Protein AF-A0A8I0Q2V8-F1 (afdb_monomer_lite)

Secondary structure (DSSP, 8-state):
--TT--EEEEEESS----S---TT-S-SSPPB--HHHHHHT--SEEEEETTTEEEEEE-GGGGGGGGG---B--TT--HHHHHHHHHHTT----BT-EEE----

Organism: Morganella morganii (NCBI:txid582)

Radius of gyration: 14.17 Å; chains: 1; bounding box: 42×30×36 Å

Foldseek 3Di:
DDQPDKDKDKAACFWDQDPDDDDPDPDNTGFHWAPQLVCQLPFQKWAAAPPRTIMTMHGPVSVVRPVSGDTDPDNPRDSVNSVVSCVVVVHDRDHPDMDGDDDD

pLDDT: mean 87.95, std 12.25, range [54.31, 97.69]

Structure (mmCIF, N/CA/C/O backbone):
data_AF-A0A8I0Q2V8-F1
#
_entry.id   AF-A0A8I0Q2V8-F1
#
loop_
_atom_site.group_PDB
_atom_site.id
_atom_site.type_symbol
_atom_site.label_atom_id
_atom_site.label_alt_id
_atom_site.label_comp_id
_atom_site.label_asym_id
_atom_site.label_entity_id
_atom_site.label_seq_id
_atom_site.pdbx_PDB_ins_code
_atom_site.Cartn_x
_atom_site.Cartn_y
_atom_site.Cartn_z
_atom_site.occupancy
_atom_site.B_iso_or_equiv
_atom_site.auth_seq_id
_atom_site.auth_comp_id
_atom_site.auth_asym_id
_atom_site.auth_atom_id
_atom_site.pdbx_PDB_model_num
ATOM 1 N N . MET A 1 1 ? -9.647 -11.792 19.386 1.00 63.53 1 MET A N 1
ATOM 2 C CA . MET A 1 1 ? -8.713 -10.690 19.059 1.00 63.53 1 MET A CA 1
ATOM 3 C C . MET A 1 1 ? -9.115 -9.463 19.862 1.00 63.53 1 MET A C 1
ATOM 5 O O . MET A 1 1 ? -10.310 -9.240 20.002 1.00 63.53 1 MET A O 1
ATOM 9 N N . ASN A 1 2 ? -8.157 -8.732 20.437 1.00 79.56 2 ASN A N 1
ATOM 10 C CA . ASN A 1 2 ? -8.417 -7.509 21.209 1.00 79.56 2 ASN A CA 1
ATOM 11 C C . ASN A 1 2 ? -8.923 -6.395 20.271 1.00 79.56 2 ASN A C 1
ATOM 13 O O . ASN A 1 2 ? -8.316 -6.175 19.227 1.00 79.56 2 ASN A O 1
ATOM 17 N N . ASP A 1 3 ? -9.992 -5.686 20.637 1.00 79.25 3 ASP A N 1
ATOM 18 C CA . ASP A 1 3 ? -10.596 -4.619 19.815 1.00 79.25 3 ASP A CA 1
ATOM 19 C C . ASP A 1 3 ? -9.660 -3.408 19.615 1.00 79.25 3 ASP A C 1
ATOM 21 O O . ASP A 1 3 ? -9.757 -2.660 18.637 1.00 79.25 3 ASP A O 1
ATOM 25 N N . ASN A 1 4 ? -8.678 -3.252 20.504 1.00 84.56 4 ASN A N 1
ATOM 26 C CA . ASN A 1 4 ? -7.639 -2.230 20.410 1.00 84.56 4 ASN A CA 1
ATOM 27 C C . ASN A 1 4 ? -6.395 -2.694 19.640 1.00 84.56 4 ASN A C 1
ATOM 29 O O . ASN A 1 4 ? -5.470 -1.903 19.460 1.00 84.56 4 ASN A O 1
ATOM 33 N N . ALA A 1 5 ? -6.354 -3.945 19.167 1.00 88.69 5 ALA A N 1
ATOM 34 C CA . ALA A 1 5 ? -5.264 -4.403 18.315 1.00 88.69 5 ALA A CA 1
ATOM 35 C C . ALA A 1 5 ? -5.253 -3.608 17.003 1.00 88.69 5 ALA A C 1
ATOM 37 O O . ALA A 1 5 ? -6.305 -3.268 16.449 1.00 88.69 5 ALA A O 1
ATOM 38 N N . ARG A 1 6 ? -4.052 -3.292 16.524 1.00 92.62 6 ARG A N 1
ATOM 39 C CA . ARG A 1 6 ? -3.827 -2.603 15.256 1.00 92.62 6 ARG A CA 1
ATOM 40 C C . ARG A 1 6 ? -2.827 -3.392 14.440 1.00 92.62 6 ARG A C 1
ATOM 42 O O . ARG A 1 6 ? -1.843 -3.886 14.986 1.00 92.62 6 ARG A O 1
ATOM 49 N N . PHE A 1 7 ? -3.097 -3.494 13.149 1.00 94.00 7 PHE A N 1
ATOM 50 C CA . PHE A 1 7 ? -2.183 -4.090 12.190 1.00 94.00 7 PHE A CA 1
ATOM 51 C C . PHE A 1 7 ? -1.598 -2.988 11.316 1.00 94.00 7 PHE A C 1
ATOM 53 O O . PHE A 1 7 ? -2.323 -2.097 10.881 1.00 94.00 7 PHE A O 1
ATOM 60 N N . PHE A 1 8 ? -0.286 -3.018 11.111 1.00 95.62 8 PHE A N 1
ATOM 61 C CA . PHE A 1 8 ? 0.424 -2.028 10.315 1.00 95.62 8 PHE A CA 1
ATOM 62 C C . PHE A 1 8 ? 1.065 -2.708 9.110 1.00 95.62 8 PHE A C 1
ATOM 64 O O . PHE A 1 8 ? 1.828 -3.657 9.282 1.00 95.62 8 PHE A O 1
ATOM 71 N N . ILE A 1 9 ? 0.782 -2.195 7.912 1.00 94.25 9 ILE A N 1
ATOM 72 C CA . ILE A 1 9 ? 1.458 -2.600 6.676 1.00 94.25 9 ILE A CA 1
ATOM 73 C C . ILE A 1 9 ? 2.236 -1.405 6.141 1.00 94.25 9 ILE A C 1
ATOM 75 O O . ILE A 1 9 ? 1.665 -0.339 5.925 1.00 94.25 9 ILE A O 1
ATOM 79 N N . SER A 1 10 ? 3.524 -1.611 5.880 1.00 92.06 10 SER A N 1
ATOM 80 C CA . SER A 1 10 ? 4.357 -0.701 5.098 1.00 92.06 10 SER A CA 1
ATOM 81 C C . SER A 1 10 ? 4.740 -1.402 3.807 1.00 92.06 10 SER A C 1
ATOM 83 O O . SER A 1 10 ? 5.423 -2.422 3.849 1.00 92.06 10 SER A O 1
ATOM 85 N N . THR A 1 11 ? 4.308 -0.873 2.668 1.00 91.50 11 THR A N 1
ATOM 86 C CA . THR A 1 11 ? 4.542 -1.517 1.373 1.00 91.50 11 THR A CA 1
ATOM 87 C C . THR A 1 11 ? 4.742 -0.489 0.260 1.00 91.50 11 THR A C 1
ATOM 89 O O . THR A 1 11 ? 4.136 0.591 0.295 1.00 91.50 11 THR A O 1
ATOM 92 N N . PRO A 1 12 ? 5.595 -0.776 -0.734 1.00 92.19 12 PRO A N 1
ATOM 93 C CA . PRO A 1 12 ? 5.607 -0.011 -1.966 1.00 92.19 12 PRO A CA 1
ATOM 94 C C . PRO A 1 12 ? 4.273 -0.124 -2.711 1.00 92.19 12 PRO A C 1
ATOM 96 O O . PRO A 1 12 ? 3.741 -1.214 -2.918 1.00 92.19 12 PRO A O 1
ATOM 99 N N . LEU A 1 13 ? 3.753 1.012 -3.179 1.00 94.19 13 LEU A N 1
ATOM 100 C CA . LEU A 1 13 ? 2.495 1.058 -3.935 1.00 94.19 13 LEU A CA 1
ATOM 101 C C . LEU A 1 13 ? 2.677 0.830 -5.447 1.00 94.19 13 LEU A C 1
ATOM 103 O O . LEU A 1 13 ? 1.847 1.223 -6.268 1.00 94.19 13 LEU A O 1
ATOM 107 N N . TRP A 1 14 ? 3.816 0.245 -5.796 1.00 92.50 14 TRP A N 1
ATOM 108 C CA . TRP A 1 14 ? 4.315 -0.080 -7.125 1.00 92.50 14 TRP A CA 1
ATOM 109 C C . TRP A 1 14 ? 5.439 -1.106 -6.973 1.00 92.50 14 TRP A C 1
ATOM 111 O O . TRP A 1 14 ? 5.887 -1.372 -5.858 1.00 92.50 14 TRP A O 1
ATOM 121 N N . PHE A 1 15 ? 5.892 -1.707 -8.065 1.00 89.19 15 PHE A N 1
ATOM 122 C CA . PHE A 1 15 ? 6.942 -2.716 -8.013 1.00 89.19 15 PHE A CA 1
ATOM 123 C C . PHE A 1 15 ? 8.317 -2.064 -7.807 1.00 89.19 15 PHE A C 1
ATOM 125 O O . PHE A 1 15 ? 8.989 -1.683 -8.765 1.00 89.19 15 PHE A O 1
ATOM 132 N N . TYR A 1 16 ? 8.708 -1.882 -6.544 1.00 82.38 16 TYR A N 1
ATOM 133 C CA . TYR A 1 16 ? 9.931 -1.168 -6.176 1.00 82.38 16 TYR A CA 1
ATOM 134 C C . TYR A 1 16 ? 11.172 -2.018 -6.496 1.00 82.38 16 TYR A C 1
ATOM 136 O O . TYR A 1 16 ? 11.343 -3.084 -5.895 1.00 82.38 16 TYR A O 1
ATOM 144 N N . PRO A 1 17 ? 12.055 -1.573 -7.408 1.00 73.69 17 PRO A N 1
ATOM 145 C CA . PRO A 1 17 ? 13.253 -2.308 -7.761 1.00 73.69 17 PRO A CA 1
ATOM 146 C C . PRO A 1 17 ? 14.205 -2.326 -6.568 1.00 73.69 17 PRO A C 1
ATOM 148 O O . PRO A 1 17 ? 14.448 -1.306 -5.921 1.00 73.69 17 PRO A O 1
ATOM 151 N N . GLN A 1 18 ? 14.752 -3.499 -6.276 1.00 68.12 18 GLN A N 1
ATOM 152 C CA . GLN A 1 18 ? 15.859 -3.639 -5.345 1.00 68.12 18 GLN A CA 1
ATOM 153 C C . GLN A 1 18 ? 17.113 -3.964 -6.147 1.00 68.12 18 GLN A C 1
ATOM 155 O O . GLN A 1 18 ? 17.234 -5.047 -6.711 1.00 68.12 18 GLN A O 1
ATOM 160 N N . ASP A 1 19 ? 18.051 -3.020 -6.190 1.00 63.09 19 ASP A N 1
ATOM 161 C CA . ASP A 1 19 ? 19.361 -3.233 -6.819 1.00 63.09 19 ASP A CA 1
ATOM 162 C C . ASP A 1 19 ? 20.271 -4.137 -5.962 1.00 63.09 19 ASP A C 1
ATOM 164 O O . ASP A 1 19 ? 21.292 -4.638 -6.434 1.00 63.09 19 ASP A O 1
ATOM 168 N N . THR A 1 20 ? 19.888 -4.372 -4.702 1.00 57.09 20 THR A N 1
ATOM 169 C CA . THR A 1 20 ? 20.635 -5.172 -3.730 1.00 57.09 20 THR A CA 1
ATOM 170 C C . THR A 1 20 ? 19.800 -6.377 -3.311 1.00 57.09 20 THR A C 1
ATOM 172 O O . THR A 1 20 ? 18.864 -6.238 -2.530 1.00 57.09 20 THR A O 1
ATOM 175 N N . ILE A 1 21 ? 20.158 -7.563 -3.802 1.00 58.47 21 ILE A N 1
ATOM 176 C CA . ILE A 1 21 ? 19.635 -8.835 -3.289 1.00 58.47 21 ILE A CA 1
ATOM 177 C C . ILE A 1 21 ? 20.410 -9.142 -2.005 1.00 58.47 21 ILE A C 1
ATOM 179 O O . ILE A 1 21 ? 21.632 -9.304 -2.064 1.00 58.47 21 ILE A O 1
ATOM 183 N N . GLN A 1 22 ? 19.742 -9.197 -0.850 1.00 59.16 22 GLN A N 1
ATOM 184 C CA . GLN A 1 22 ? 20.395 -9.696 0.360 1.00 59.16 22 GLN A CA 1
ATOM 185 C C . GLN A 1 22 ? 20.551 -11.215 0.260 1.00 59.16 22 GLN A C 1
ATOM 187 O O . GLN A 1 22 ? 19.681 -11.921 -0.252 1.00 59.16 22 GLN A O 1
ATOM 192 N N . GLU A 1 23 ? 21.686 -11.737 0.720 1.00 54.31 23 GLU A N 1
ATOM 193 C CA . GLU A 1 23 ? 21.935 -13.176 0.715 1.00 54.31 23 GLU A CA 1
ATOM 194 C C . GLU A 1 23 ? 20.919 -13.873 1.636 1.00 54.31 23 GLU A C 1
ATOM 196 O O . GLU A 1 23 ? 20.929 -13.674 2.849 1.00 54.31 23 GLU A O 1
ATOM 201 N N . GLY A 1 24 ? 20.009 -14.658 1.048 1.00 59.34 24 GLY A N 1
ATOM 202 C CA . GLY A 1 24 ? 18.907 -15.316 1.759 1.00 59.34 24 GLY A CA 1
ATOM 203 C C . GLY A 1 24 ? 17.519 -14.716 1.512 1.00 59.34 24 GLY A C 1
ATOM 204 O O . GLY A 1 24 ? 16.540 -15.318 1.953 1.00 59.34 24 GLY A O 1
ATOM 205 N N . ASP A 1 25 ? 17.403 -13.601 0.778 1.00 60.91 25 ASP A N 1
ATOM 206 C CA . ASP A 1 25 ? 16.095 -13.113 0.329 1.00 60.91 25 ASP A CA 1
ATOM 207 C C . ASP A 1 25 ? 15.476 -14.100 -0.667 1.00 60.91 25 ASP A C 1
ATOM 209 O O . ASP A 1 25 ? 16.046 -14.432 -1.710 1.00 60.91 25 ASP A O 1
ATOM 213 N N . LEU A 1 26 ? 14.282 -14.587 -0.325 1.00 54.72 26 LEU A N 1
ATOM 214 C CA . LEU A 1 26 ? 13.519 -15.533 -1.143 1.00 54.72 26 LEU A CA 1
ATOM 215 C C . LEU A 1 26 ? 12.885 -14.863 -2.372 1.00 54.72 26 LEU A C 1
ATOM 217 O O . LEU A 1 26 ? 12.533 -15.549 -3.332 1.00 54.72 26 LEU A O 1
ATOM 221 N N . GLU A 1 27 ? 12.762 -13.535 -2.370 1.00 56.38 27 GLU A N 1
ATOM 222 C CA . GLU A 1 27 ? 12.107 -12.770 -3.426 1.00 56.38 27 GLU A CA 1
ATOM 223 C C . GLU A 1 27 ? 13.080 -11.768 -4.053 1.00 56.38 27 GLU A C 1
ATOM 225 O O . GLU A 1 27 ? 13.679 -10.939 -3.380 1.00 56.38 27 GLU A O 1
ATOM 230 N N . LYS A 1 28 ? 13.226 -11.826 -5.383 1.00 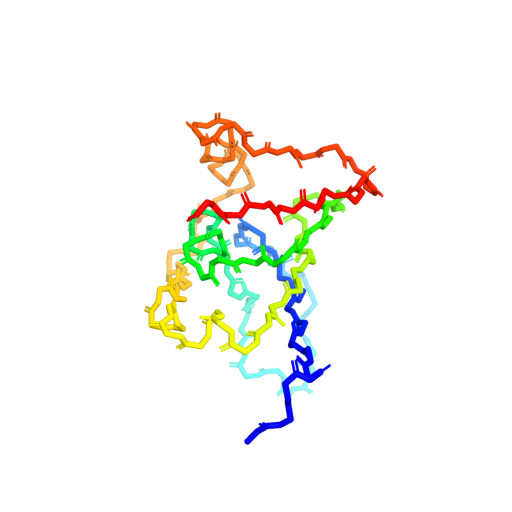56.34 28 LYS A N 1
ATOM 231 C CA . LYS A 1 28 ? 14.089 -10.910 -6.154 1.00 56.34 28 LYS A CA 1
ATOM 232 C C . LYS A 1 28 ? 13.587 -9.459 -6.172 1.00 56.34 28 LYS A C 1
ATOM 234 O O . LYS A 1 28 ? 14.278 -8.593 -6.694 1.00 56.34 28 LYS A O 1
ATOM 239 N N . HIS A 1 29 ? 12.369 -9.213 -5.697 1.00 61.56 29 HIS A N 1
ATOM 240 C CA . HIS A 1 29 ? 11.694 -7.929 -5.801 1.00 61.56 29 HIS A CA 1
ATOM 241 C C . HIS A 1 29 ? 10.670 -7.791 -4.673 1.00 61.56 29 HIS A C 1
ATOM 243 O O . HIS A 1 29 ? 9.991 -8.766 -4.356 1.00 61.56 29 HIS A O 1
ATOM 249 N N . LEU A 1 30 ? 10.501 -6.585 -4.124 1.00 66.75 30 LEU A N 1
ATOM 250 C CA . LEU A 1 30 ? 9.369 -6.312 -3.240 1.00 66.75 30 LEU A CA 1
ATOM 251 C C . LEU A 1 30 ? 8.069 -6.386 -4.045 1.00 66.75 30 LEU A C 1
ATOM 253 O O . LEU A 1 30 ? 7.964 -5.801 -5.125 1.00 66.75 30 LEU A O 1
ATOM 257 N N . ILE A 1 31 ? 7.067 -7.071 -3.495 1.00 76.50 31 ILE A N 1
ATOM 258 C CA . ILE A 1 31 ? 5.717 -7.074 -4.057 1.00 76.50 31 ILE A CA 1
ATOM 259 C C . ILE A 1 31 ? 5.199 -5.633 -4.181 1.00 76.50 31 ILE A C 1
ATOM 261 O O . ILE A 1 31 ? 5.242 -4.852 -3.230 1.00 76.50 31 ILE A O 1
ATOM 265 N N . GLY A 1 32 ? 4.716 -5.271 -5.369 1.00 85.75 32 GLY A N 1
ATOM 266 C CA . GLY A 1 32 ? 4.025 -4.004 -5.582 1.00 85.75 32 GLY A CA 1
ATOM 267 C C . GLY A 1 32 ? 2.546 -4.171 -5.271 1.00 85.75 32 GLY A C 1
ATOM 268 O O . GLY A 1 32 ? 1.872 -4.965 -5.929 1.00 85.75 32 GLY A O 1
ATOM 269 N N . VAL A 1 33 ? 2.024 -3.430 -4.294 1.00 93.94 33 VAL A N 1
ATOM 270 C CA . VAL A 1 33 ? 0.603 -3.507 -3.925 1.00 93.94 33 VAL A CA 1
ATOM 271 C C . VAL A 1 33 ? -0.109 -2.228 -4.358 1.00 93.94 33 VAL A C 1
ATOM 273 O O . VAL A 1 33 ? 0.169 -1.168 -3.806 1.00 93.94 33 VAL A O 1
ATOM 276 N N . PRO A 1 34 ? -1.038 -2.268 -5.328 1.00 95.31 34 PRO A N 1
ATOM 277 C CA . PRO A 1 34 ? -1.763 -1.080 -5.745 1.00 95.31 34 PRO A CA 1
ATOM 278 C C . PRO A 1 34 ? -2.479 -0.433 -4.567 1.00 95.31 34 PRO A C 1
ATOM 280 O O . PRO A 1 34 ? -3.094 -1.105 -3.738 1.00 95.31 34 PRO A O 1
ATOM 283 N N . VAL A 1 35 ? -2.477 0.894 -4.544 1.00 96.25 35 VAL A N 1
ATOM 284 C CA . VAL A 1 35 ? -3.181 1.657 -3.510 1.00 96.25 35 VAL A CA 1
ATOM 285 C C . VAL A 1 35 ? -4.670 1.312 -3.420 1.00 96.25 35 VAL A C 1
ATOM 287 O O . VAL A 1 35 ? -5.229 1.312 -2.329 1.00 96.25 35 VAL A O 1
ATOM 290 N N . SER A 1 36 ? -5.303 0.944 -4.535 1.00 96.62 36 SER A N 1
ATOM 291 C CA . SER A 1 36 ? -6.688 0.471 -4.548 1.00 96.62 36 SER A CA 1
ATOM 292 C C . SER A 1 36 ? -6.891 -0.769 -3.675 1.00 96.62 36 SER A C 1
ATOM 294 O O . SER A 1 36 ? -7.876 -0.828 -2.951 1.00 96.62 36 SER A O 1
ATOM 296 N N . SER A 1 37 ? -5.949 -1.717 -3.679 1.00 96.75 37 SER A N 1
ATOM 297 C CA . SER A 1 37 ? -5.999 -2.899 -2.812 1.00 96.75 37 SER A CA 1
ATOM 298 C C . SER A 1 37 ? -5.801 -2.525 -1.340 1.00 96.75 37 SER A C 1
ATOM 300 O O . SER A 1 37 ? -6.570 -2.954 -0.483 1.00 96.75 37 SER A O 1
ATOM 302 N N . MET A 1 38 ? -4.833 -1.652 -1.046 1.00 97.06 38 MET A N 1
ATOM 303 C CA . MET A 1 38 ? -4.576 -1.202 0.328 1.00 97.06 38 MET A CA 1
ATOM 304 C C . MET A 1 38 ? -5.760 -0.450 0.940 1.00 97.06 38 MET A C 1
ATOM 306 O O . MET A 1 38 ? -6.023 -0.596 2.135 1.00 97.06 38 MET A O 1
ATOM 310 N N . MET A 1 39 ? -6.468 0.336 0.126 1.00 97.06 39 MET A N 1
ATOM 311 C CA . MET A 1 39 ? -7.664 1.079 0.522 1.00 97.06 39 MET A CA 1
ATOM 312 C C . MET A 1 39 ? -8.915 0.198 0.595 1.00 97.06 39 MET A C 1
ATOM 314 O O . MET A 1 39 ? -9.775 0.463 1.428 1.00 97.06 39 MET A O 1
ATOM 318 N N . ALA A 1 40 ? -9.009 -0.854 -0.225 1.00 96.88 40 ALA A N 1
ATOM 319 C CA . ALA A 1 40 ? -10.120 -1.804 -0.188 1.00 96.88 40 ALA A CA 1
ATOM 320 C C . ALA A 1 40 ? -10.175 -2.607 1.124 1.00 96.88 40 ALA A C 1
ATOM 322 O O . ALA A 1 40 ? -11.256 -2.981 1.546 1.00 96.88 40 ALA A O 1
ATOM 323 N N . MET A 1 41 ? -9.042 -2.780 1.815 1.00 96.50 41 MET A N 1
ATOM 324 C CA . MET A 1 41 ? -8.989 -3.349 3.173 1.00 96.50 41 MET A CA 1
ATOM 325 C C . MET A 1 41 ? -9.454 -2.379 4.285 1.00 96.50 41 MET A C 1
ATOM 327 O O . MET A 1 41 ? -9.241 -2.638 5.467 1.00 96.50 41 MET A O 1
ATOM 331 N N . LEU A 1 42 ? -10.006 -1.212 3.937 1.00 96.19 42 LEU A N 1
ATOM 332 C CA . LEU A 1 42 ? -10.527 -0.202 4.870 1.00 96.19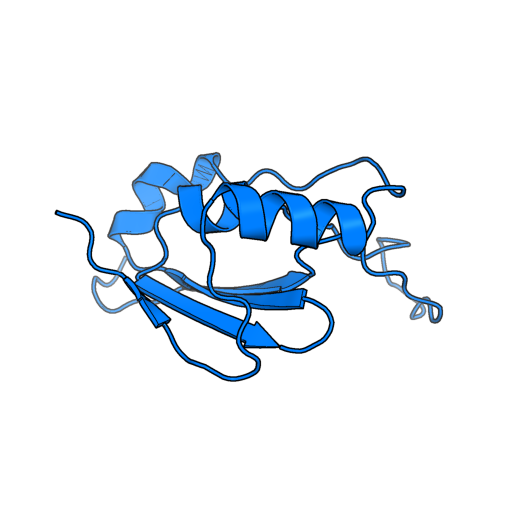 42 LEU A CA 1
ATOM 333 C C . LEU A 1 42 ? -9.547 0.192 6.005 1.00 96.19 42 LEU A C 1
ATOM 335 O O . LEU A 1 42 ? -9.830 -0.016 7.193 1.00 96.19 42 LEU A O 1
ATOM 339 N N . PRO A 1 43 ? -8.375 0.782 5.691 1.00 97.06 43 PRO A N 1
ATOM 340 C CA . PRO A 1 43 ? -7.435 1.264 6.705 1.00 97.06 43 PRO A CA 1
ATOM 341 C C . PRO A 1 43 ? -8.036 2.410 7.531 1.00 97.06 43 PRO A C 1
ATOM 343 O O . PRO A 1 43 ? -8.706 3.286 7.005 1.00 97.06 43 PRO A O 1
ATOM 346 N N . GLN A 1 44 ? -7.747 2.488 8.825 1.00 96.31 44 GLN A N 1
ATOM 347 C CA . GLN A 1 44 ? -8.176 3.603 9.684 1.00 96.31 44 GLN A CA 1
ATOM 348 C C . GLN A 1 44 ? -7.391 4.890 9.409 1.00 96.31 44 GLN A C 1
ATOM 350 O O . GLN A 1 44 ? -7.882 6.002 9.608 1.00 96.31 44 GLN A O 1
ATOM 355 N N . MET A 1 45 ? -6.133 4.746 9.004 1.00 96.75 45 MET A N 1
ATOM 356 C CA . MET A 1 45 ? -5.279 5.856 8.606 1.00 96.75 45 MET A CA 1
ATOM 357 C C . MET A 1 45 ? -4.135 5.367 7.734 1.00 96.75 45 MET A C 1
ATOM 359 O O . MET A 1 45 ? -3.758 4.194 7.789 1.00 96.75 45 MET A O 1
ATOM 363 N N . TYR A 1 46 ? -3.563 6.290 6.975 1.00 97.69 46 TYR A N 1
ATOM 364 C CA . TYR A 1 46 ? -2.370 6.035 6.190 1.00 97.69 46 TYR A CA 1
ATOM 365 C C . TYR A 1 46 ? -1.452 7.255 6.130 1.00 97.69 46 TYR A C 1
ATOM 367 O O . TYR A 1 46 ? -1.858 8.385 6.413 1.00 97.69 46 TYR A O 1
ATOM 375 N N . SER A 1 47 ? -0.209 7.016 5.738 1.00 97.38 47 SER A N 1
ATOM 376 C CA . SER A 1 47 ? 0.715 8.036 5.255 1.00 97.38 47 SER A CA 1
ATOM 377 C C . SER A 1 47 ? 1.505 7.491 4.074 1.00 97.38 47 SER A C 1
ATOM 379 O O . SER A 1 47 ? 1.679 6.281 3.925 1.00 97.38 47 SER A O 1
ATOM 381 N N . VAL A 1 48 ? 1.969 8.386 3.211 1.00 95.25 48 VAL A N 1
ATOM 382 C CA . VAL A 1 48 ? 2.762 8.030 2.032 1.00 95.25 48 VAL A CA 1
ATOM 383 C C . VAL A 1 48 ? 4.077 8.779 2.103 1.00 95.25 48 VAL A C 1
ATOM 385 O O . VAL A 1 48 ? 4.104 9.958 2.445 1.00 95.25 48 VAL A O 1
ATOM 388 N N . ASN A 1 49 ? 5.170 8.106 1.773 1.00 91.44 49 ASN A N 1
ATOM 389 C CA . ASN A 1 49 ? 6.491 8.703 1.627 1.00 91.44 49 ASN A CA 1
ATOM 390 C C . ASN A 1 49 ? 6.961 8.613 0.176 1.00 91.44 49 ASN A C 1
ATOM 392 O O . ASN A 1 49 ? 6.443 7.822 -0.613 1.00 91.44 49 ASN A O 1
ATOM 396 N N . ASN A 1 50 ? 7.972 9.404 -0.178 1.00 84.38 50 ASN A N 1
ATOM 397 C CA . ASN A 1 50 ? 8.616 9.291 -1.482 1.00 84.38 50 ASN A CA 1
ATOM 398 C C . ASN A 1 50 ? 9.503 8.032 -1.545 1.00 84.38 50 ASN A C 1
ATOM 400 O O . ASN A 1 50 ? 10.218 7.774 -0.577 1.00 84.38 50 ASN A O 1
ATOM 404 N N . PRO A 1 51 ? 9.519 7.288 -2.667 1.00 81.56 51 PRO A N 1
ATOM 405 C CA . PRO A 1 51 ? 8.723 7.469 -3.882 1.00 81.56 51 PRO A CA 1
ATOM 406 C C . PRO A 1 51 ? 7.494 6.532 -3.911 1.00 81.56 51 PRO A C 1
ATOM 408 O O . PRO A 1 51 ? 7.504 5.535 -4.614 1.00 81.56 51 PRO A O 1
ATOM 411 N N . LEU A 1 52 ? 6.407 6.852 -3.200 1.00 87.31 52 LEU A N 1
ATOM 412 C CA . LEU A 1 52 ? 5.160 6.063 -3.137 1.00 87.31 52 LEU A CA 1
ATOM 413 C C . LEU A 1 52 ? 5.244 4.779 -2.277 1.00 87.31 52 LEU A C 1
ATOM 415 O O . LEU A 1 52 ? 4.757 3.715 -2.658 1.00 87.31 52 LEU A O 1
ATOM 419 N N . ILE A 1 53 ? 5.844 4.894 -1.090 1.00 90.94 53 ILE A N 1
ATOM 420 C CA . ILE A 1 53 ? 5.795 3.864 -0.039 1.00 90.94 53 ILE A CA 1
ATOM 421 C C . ILE A 1 53 ? 4.669 4.231 0.926 1.00 90.94 53 ILE A C 1
ATOM 423 O O . ILE A 1 53 ? 4.715 5.302 1.534 1.00 90.94 53 ILE A O 1
ATOM 427 N N . GLY A 1 54 ? 3.658 3.373 1.046 1.00 93.75 54 GLY A N 1
ATOM 428 C CA . GLY A 1 54 ? 2.491 3.609 1.891 1.00 93.75 54 GLY A CA 1
ATOM 429 C C . GLY A 1 54 ? 2.574 2.848 3.211 1.00 93.75 54 GLY A C 1
ATOM 430 O O . GLY A 1 54 ? 2.825 1.644 3.221 1.00 93.75 54 GLY A O 1
ATOM 431 N N . GLY A 1 55 ? 2.344 3.552 4.316 1.00 95.94 55 GLY A N 1
ATOM 432 C CA . GLY A 1 55 ? 2.111 2.978 5.636 1.00 95.94 55 GLY A CA 1
ATOM 433 C C . GLY A 1 55 ? 0.626 3.044 5.976 1.00 95.94 55 GLY A C 1
ATOM 434 O O . GLY A 1 55 ? 0.045 4.124 5.930 1.00 95.94 55 GLY A O 1
ATOM 435 N N . PHE A 1 56 ? 0.021 1.917 6.339 1.00 97.44 56 PHE A N 1
ATOM 436 C CA . PHE A 1 56 ? -1.417 1.784 6.578 1.00 97.44 56 PHE A CA 1
ATOM 437 C C . PHE A 1 56 ? -1.675 1.118 7.921 1.00 97.44 56 PHE A C 1
ATOM 439 O O . PHE A 1 56 ? -1.014 0.138 8.264 1.00 97.44 56 PHE A O 1
ATOM 446 N N . ILE A 1 57 ? -2.642 1.639 8.674 1.00 97.00 57 ILE A N 1
ATOM 447 C CA . ILE A 1 57 ? -3.053 1.075 9.961 1.00 97.00 57 ILE A CA 1
ATOM 448 C C . ILE A 1 57 ? -4.478 0.550 9.848 1.00 97.00 57 ILE A C 1
ATOM 450 O O . ILE A 1 57 ? -5.392 1.299 9.517 1.00 97.00 57 ILE A O 1
ATOM 454 N N . TYR A 1 58 ? -4.659 -0.717 10.195 1.00 96.19 58 TYR A N 1
ATOM 455 C CA . TYR A 1 58 ? -5.916 -1.451 10.139 1.00 96.19 58 TYR A CA 1
ATOM 456 C C . TYR A 1 58 ? -6.429 -1.755 11.544 1.00 96.19 58 TYR A C 1
ATOM 458 O O . TYR A 1 58 ? -5.653 -1.983 12.482 1.00 96.19 58 TYR A O 1
ATOM 466 N N . GLY A 1 59 ? -7.751 -1.737 11.689 1.00 93.94 59 GLY A N 1
ATOM 467 C CA . GLY A 1 59 ? -8.444 -2.121 12.915 1.00 93.94 59 GLY A CA 1
ATOM 468 C C . GLY A 1 59 ? -9.064 -3.509 12.791 1.00 93.94 59 GLY A C 1
ATOM 469 O O . GLY A 1 59 ? -8.968 -4.155 11.756 1.00 93.94 59 GLY A O 1
ATOM 470 N N . LYS A 1 60 ? -9.760 -3.953 13.841 1.00 92.75 60 LYS A N 1
ATOM 471 C CA . LYS A 1 60 ? -10.491 -5.229 13.822 1.00 92.75 60 LYS A CA 1
ATOM 472 C C . LYS A 1 60 ? -11.534 -5.302 12.696 1.00 92.75 60 LYS A C 1
ATOM 474 O O . LYS A 1 60 ? -11.692 -6.363 12.117 1.00 92.75 60 LYS A O 1
ATOM 479 N N . VAL A 1 61 ? -12.202 -4.186 12.391 1.00 89.62 61 VAL A N 1
ATOM 480 C CA . VAL A 1 61 ? -13.215 -4.098 11.319 1.00 89.62 61 VAL A CA 1
ATOM 481 C C . VAL A 1 61 ? -12.637 -4.381 9.932 1.00 89.62 61 VAL A C 1
ATOM 483 O O . VAL A 1 61 ? -13.305 -4.972 9.106 1.00 89.62 61 VAL A O 1
ATOM 486 N N . SER A 1 62 ? -11.365 -4.049 9.710 1.00 93.62 62 SER A N 1
ATOM 487 C CA . SER A 1 62 ? -10.667 -4.288 8.444 1.00 93.62 62 SER A CA 1
ATOM 488 C C . SER A 1 62 ? -10.432 -5.779 8.150 1.00 93.62 62 SER A C 1
ATOM 490 O O . SER A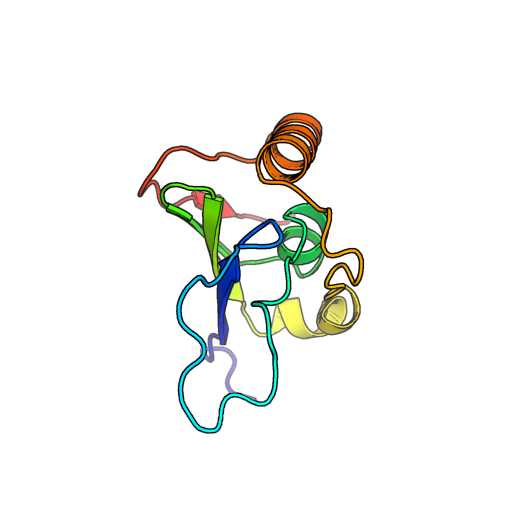 1 62 ? -9.996 -6.119 7.057 1.00 93.62 62 SER A O 1
ATOM 492 N N . LEU A 1 63 ? -10.653 -6.674 9.126 1.00 92.44 63 LEU A N 1
ATOM 493 C CA . LEU A 1 63 ? -10.494 -8.119 8.930 1.00 92.44 63 LEU A CA 1
ATOM 494 C C . LEU A 1 63 ? -11.543 -8.694 7.981 1.00 92.44 63 LEU A C 1
ATOM 496 O O . LEU A 1 63 ? -11.240 -9.662 7.290 1.00 92.44 63 LEU A O 1
ATOM 500 N N . ASP A 1 64 ? -12.734 -8.099 7.943 1.00 94.81 64 ASP A N 1
ATOM 501 C CA . ASP A 1 64 ? -13.815 -8.545 7.062 1.00 94.81 64 ASP A CA 1
ATOM 502 C C . ASP A 1 64 ? -13.454 -8.321 5.579 1.00 94.81 64 ASP A C 1
ATOM 504 O O . ASP A 1 64 ? -13.943 -9.035 4.706 1.00 94.81 64 ASP A O 1
ATOM 508 N N . ASP A 1 65 ? -12.517 -7.404 5.309 1.00 95.88 65 ASP A N 1
ATOM 509 C CA . ASP A 1 65 ? -12.026 -7.048 3.976 1.00 95.88 65 ASP A CA 1
ATOM 510 C C . ASP A 1 65 ? -10.591 -7.536 3.707 1.00 95.88 65 ASP A C 1
ATOM 512 O O . ASP A 1 65 ? -9.962 -7.115 2.734 1.00 95.88 65 ASP A O 1
ATOM 516 N N . ALA A 1 66 ? -10.036 -8.418 4.549 1.00 93.69 66 ALA A N 1
ATOM 517 C CA . ALA A 1 66 ? -8.645 -8.871 4.423 1.00 93.69 66 ALA A CA 1
ATOM 518 C C . ALA A 1 66 ? -8.348 -9.546 3.068 1.00 93.69 66 ALA A C 1
ATOM 520 O O . ALA A 1 66 ? -7.244 -9.414 2.536 1.00 93.69 66 ALA A O 1
ATOM 521 N N . ASP A 1 67 ? -9.349 -10.200 2.473 1.00 96.00 67 ASP A N 1
ATOM 522 C CA . ASP A 1 67 ? -9.252 -1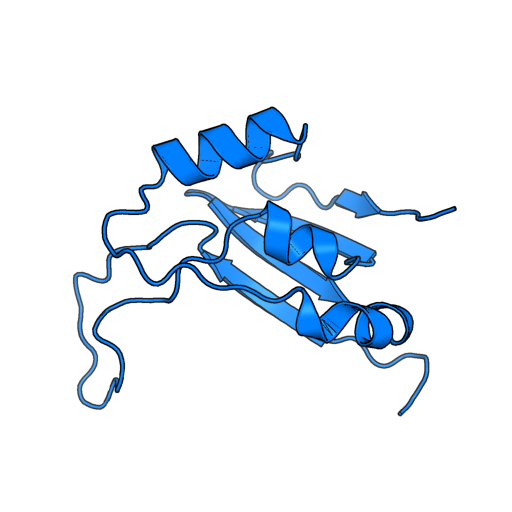0.848 1.159 1.00 96.00 67 ASP A CA 1
ATOM 523 C C . ASP A 1 67 ? -9.104 -9.845 -0.003 1.00 96.00 67 ASP A C 1
ATOM 525 O O . ASP A 1 67 ? -8.780 -10.235 -1.125 1.00 96.00 67 ASP A O 1
ATOM 529 N N . MET A 1 68 ? -9.286 -8.542 0.246 1.00 96.62 68 MET A N 1
ATOM 530 C CA . MET A 1 68 ? -9.038 -7.486 -0.742 1.00 96.62 68 MET A CA 1
ATOM 531 C C . MET A 1 68 ? -7.545 -7.183 -0.934 1.00 96.62 68 MET A C 1
ATOM 533 O O . MET A 1 68 ? -7.172 -6.416 -1.833 1.00 96.62 68 MET A O 1
ATOM 537 N N . PHE A 1 69 ? -6.669 -7.779 -0.117 1.00 95.06 69 PHE A N 1
ATOM 538 C CA . PHE A 1 69 ? -5.228 -7.716 -0.326 1.00 95.06 69 PHE A CA 1
ATOM 539 C C . PHE A 1 69 ? -4.830 -8.458 -1.610 1.00 95.06 69 PHE A C 1
ATOM 541 O O . PHE A 1 69 ? -4.876 -9.681 -1.697 1.00 95.06 69 PHE A O 1
ATOM 548 N N . SER A 1 70 ? -4.395 -7.702 -2.613 1.00 94.00 70 SER A N 1
ATOM 549 C CA . SER A 1 70 ? -4.127 -8.180 -3.964 1.00 94.00 70 SER A CA 1
ATOM 550 C C . SER A 1 70 ? -2.845 -7.531 -4.497 1.00 94.00 70 SER A C 1
ATOM 552 O O . SER A 1 70 ? -2.910 -6.513 -5.198 1.00 94.00 70 SER A O 1
ATOM 554 N N . PRO A 1 71 ? -1.664 -8.095 -4.184 1.00 91.56 71 PRO A N 1
ATOM 555 C CA . PRO A 1 71 ? -0.408 -7.670 -4.791 1.00 91.56 71 PRO A CA 1
ATOM 556 C C . PRO A 1 71 ? -0.419 -7.916 -6.304 1.00 91.56 71 PRO A C 1
ATOM 558 O O . PRO A 1 71 ? -1.063 -8.837 -6.808 1.00 91.56 71 PRO A O 1
ATOM 561 N N . VAL A 1 72 ? 0.325 -7.099 -7.045 1.00 89.81 72 VAL A N 1
ATOM 562 C CA . VAL A 1 72 ? 0.510 -7.272 -8.488 1.00 89.81 72 VAL A CA 1
ATOM 563 C C . VAL A 1 72 ? 1.694 -8.198 -8.742 1.00 89.81 72 VAL A C 1
ATOM 565 O O . VAL A 1 72 ? 2.771 -8.021 -8.182 1.00 89.81 72 VAL A O 1
ATOM 568 N N . THR A 1 73 ? 1.504 -9.168 -9.636 1.00 85.19 73 THR A N 1
ATOM 569 C CA . THR A 1 73 ? 2.544 -10.126 -10.050 1.00 85.19 73 THR A CA 1
ATOM 570 C C . THR A 1 73 ? 3.366 -9.653 -11.250 1.00 85.19 73 THR A C 1
ATOM 572 O O . THR A 1 73 ? 4.376 -10.264 -11.588 1.00 85.19 73 THR A O 1
ATOM 575 N N . ASN A 1 74 ? 2.940 -8.572 -11.911 1.00 87.25 74 ASN A N 1
ATOM 576 C CA . ASN A 1 74 ? 3.644 -7.981 -13.043 1.00 87.25 74 ASN A CA 1
ATOM 577 C C . ASN A 1 74 ? 4.828 -7.113 -12.561 1.00 87.25 74 ASN A C 1
ATOM 579 O O . ASN A 1 74 ? 4.584 -6.032 -12.020 1.00 87.25 74 ASN A O 1
ATOM 583 N N . PRO A 1 75 ? 6.092 -7.503 -12.822 1.00 83.62 75 PRO A N 1
ATOM 584 C CA . PRO A 1 75 ? 7.265 -6.733 -12.404 1.00 83.62 75 PRO A CA 1
ATOM 585 C C . PRO A 1 75 ? 7.421 -5.403 -13.153 1.00 83.62 75 PRO A C 1
ATOM 587 O O . PRO A 1 75 ? 8.182 -4.540 -12.734 1.00 83.62 75 PRO A O 1
ATOM 590 N N . ALA A 1 76 ? 6.695 -5.214 -14.259 1.00 88.75 76 ALA A N 1
ATOM 591 C CA . ALA A 1 76 ? 6.659 -3.948 -14.979 1.00 88.75 76 ALA A CA 1
ATOM 592 C C . ALA A 1 76 ? 5.686 -2.928 -14.358 1.00 88.75 76 ALA A C 1
ATOM 594 O O . ALA A 1 76 ? 5.501 -1.862 -14.942 1.00 88.75 76 ALA A O 1
ATOM 595 N N . PHE A 1 77 ? 5.041 -3.244 -13.223 1.00 91.25 77 PHE A N 1
ATOM 596 C CA . PHE A 1 77 ? 4.140 -2.318 -12.538 1.00 91.25 77 PHE A CA 1
ATOM 597 C C . PHE A 1 77 ? 4.909 -1.118 -11.967 1.00 91.25 77 PHE A C 1
ATOM 599 O O . PHE A 1 77 ? 5.438 -1.162 -10.856 1.00 91.25 77 PHE A O 1
ATOM 606 N N . SER A 1 78 ? 4.992 -0.051 -12.756 1.00 92.69 78 SER A N 1
ATOM 607 C CA . SER A 1 78 ? 5.907 1.060 -12.508 1.00 92.69 78 SER A CA 1
ATOM 608 C C . SER A 1 78 ? 5.369 2.075 -11.499 1.00 92.69 78 SER A C 1
ATOM 610 O O . SER A 1 78 ? 4.172 2.131 -11.195 1.00 92.69 78 SER A O 1
ATOM 612 N N . GLN A 1 79 ? 6.260 2.942 -11.014 1.00 92.56 79 GLN A N 1
ATOM 613 C CA . GLN A 1 79 ? 5.895 4.068 -10.159 1.00 92.56 79 GLN A CA 1
ATOM 614 C C . GLN A 1 79 ? 4.852 4.980 -10.827 1.00 92.56 79 GLN A C 1
ATOM 616 O O . GLN A 1 79 ? 3.911 5.423 -10.166 1.00 92.56 79 GLN A O 1
ATOM 621 N N . GLU A 1 80 ? 4.972 5.249 -12.131 1.00 94.62 80 GLU A N 1
ATOM 622 C CA . GLU A 1 80 ? 4.010 6.067 -12.879 1.00 94.62 80 GLU A CA 1
ATOM 623 C C . GLU A 1 80 ? 2.621 5.429 -12.895 1.00 94.62 80 GLU A C 1
ATOM 625 O O . GLU A 1 80 ? 1.619 6.128 -12.728 1.00 94.62 80 GLU A O 1
ATOM 630 N N . GLN A 1 81 ? 2.548 4.105 -13.054 1.00 95.44 81 GLN A N 1
ATOM 631 C CA . GLN A 1 81 ? 1.284 3.374 -13.006 1.00 95.44 81 GLN A CA 1
ATOM 632 C C . GLN A 1 81 ? 0.676 3.412 -11.599 1.00 95.44 81 GLN A C 1
ATOM 634 O O . GLN A 1 81 ? -0.515 3.694 -11.460 1.00 95.44 81 GLN A O 1
ATOM 639 N N . GLY A 1 82 ? 1.487 3.222 -10.552 1.00 94.81 82 GLY A N 1
ATOM 640 C CA . GLY A 1 82 ? 1.048 3.383 -9.161 1.00 94.81 82 GLY A CA 1
ATOM 641 C C . GLY A 1 82 ? 0.493 4.784 -8.879 1.00 94.81 82 GLY A C 1
ATOM 642 O O . GLY A 1 82 ? -0.587 4.931 -8.304 1.00 94.81 82 GLY A O 1
ATOM 643 N N . GLN A 1 83 ? 1.170 5.830 -9.363 1.00 95.12 83 GLN A N 1
ATOM 644 C CA . GLN A 1 83 ? 0.688 7.211 -9.264 1.00 95.12 83 GLN A CA 1
ATOM 645 C C . GLN A 1 83 ? -0.604 7.447 -10.051 1.00 95.12 83 GLN A C 1
ATOM 647 O O . GLN A 1 83 ? -1.473 8.178 -9.579 1.00 95.12 83 GLN A O 1
ATOM 652 N N . ALA A 1 84 ? -0.741 6.862 -11.243 1.00 96.62 84 ALA A N 1
ATOM 653 C CA . ALA A 1 84 ? -1.955 6.987 -12.043 1.00 96.62 84 ALA A CA 1
ATOM 654 C C . ALA A 1 84 ? -3.169 6.400 -11.306 1.00 96.62 84 ALA A C 1
ATOM 656 O O . ALA A 1 84 ? -4.212 7.049 -11.248 1.00 96.62 84 ALA A O 1
ATOM 657 N N . ILE A 1 85 ? -3.012 5.231 -10.673 1.00 96.56 85 ILE A N 1
ATOM 658 C CA . ILE A 1 85 ? -4.061 4.615 -9.845 1.00 96.56 85 ILE A CA 1
ATOM 659 C C . ILE A 1 85 ?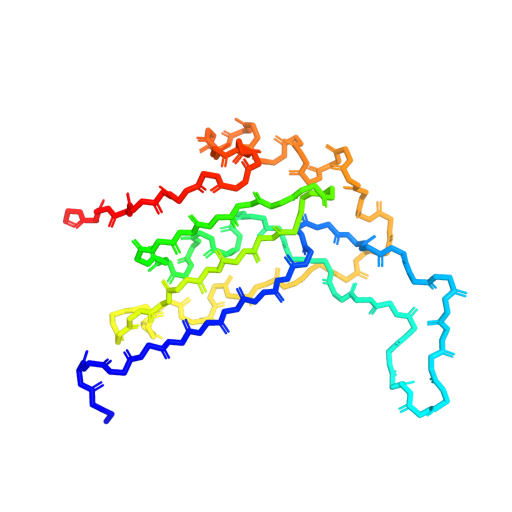 -4.387 5.505 -8.642 1.00 96.56 85 ILE A C 1
ATOM 661 O O . ILE A 1 85 ? -5.558 5.777 -8.394 1.00 96.56 85 ILE A O 1
ATOM 665 N N . ALA A 1 86 ? -3.373 6.013 -7.931 1.00 95.62 86 ALA A N 1
ATOM 666 C CA . ALA A 1 86 ? -3.581 6.914 -6.796 1.00 95.62 86 ALA A CA 1
ATOM 667 C C . ALA A 1 86 ? -4.393 8.159 -7.179 1.00 95.62 86 ALA A C 1
ATOM 669 O O . ALA A 1 86 ? -5.355 8.504 -6.494 1.00 95.62 86 ALA A O 1
ATOM 670 N N . ARG A 1 87 ? -4.071 8.790 -8.314 1.00 95.69 87 ARG A N 1
ATOM 671 C CA . ARG A 1 87 ? -4.840 9.931 -8.834 1.00 95.69 87 ARG A CA 1
ATOM 672 C C . ARG A 1 87 ? -6.271 9.539 -9.194 1.00 95.69 87 ARG A C 1
ATOM 674 O O . ARG A 1 87 ? -7.186 10.290 -8.881 1.00 95.69 87 ARG A O 1
ATOM 681 N N . ALA A 1 88 ? -6.471 8.377 -9.817 1.00 97.56 88 ALA A N 1
ATOM 682 C CA . ALA A 1 88 ? -7.793 7.915 -10.239 1.00 97.56 88 ALA A CA 1
ATOM 683 C C . ALA A 1 88 ? -8.771 7.728 -9.066 1.00 97.56 88 ALA A C 1
ATOM 685 O O . ALA A 1 88 ? -9.970 7.923 -9.243 1.00 97.56 88 ALA A O 1
ATOM 686 N N . ILE A 1 89 ? -8.266 7.396 -7.873 1.00 95.25 89 ILE A N 1
ATOM 687 C CA . ILE A 1 89 ? -9.079 7.235 -6.658 1.00 95.25 89 ILE A CA 1
ATOM 688 C C . ILE A 1 89 ? -9.002 8.439 -5.702 1.00 95.25 89 ILE A C 1
ATOM 690 O O . ILE A 1 89 ? -9.439 8.336 -4.560 1.00 95.25 89 ILE A O 1
ATOM 694 N N . ASN A 1 90 ? -8.439 9.572 -6.142 1.00 94.81 90 ASN A N 1
ATOM 695 C CA . ASN A 1 90 ? -8.203 10.766 -5.316 1.00 94.81 90 ASN A CA 1
ATOM 696 C C . ASN A 1 90 ? -7.418 10.483 -4.018 1.00 94.81 90 ASN A C 1
ATOM 698 O O . ASN A 1 90 ? -7.665 11.096 -2.979 1.00 94.81 90 ASN A O 1
ATOM 702 N N . PHE A 1 91 ? -6.472 9.546 -4.067 1.00 95.31 91 PHE A N 1
ATOM 703 C CA . PHE A 1 91 ? -5.628 9.211 -2.926 1.00 95.31 91 PHE A CA 1
ATOM 704 C C . PHE A 1 91 ? -4.575 10.295 -2.678 1.00 95.31 91 PHE A C 1
ATOM 706 O O . PHE A 1 91 ? -3.912 10.772 -3.604 1.00 95.31 91 PHE A O 1
ATOM 713 N N . ASP A 1 92 ? -4.413 10.682 -1.413 1.00 94.75 92 ASP A N 1
ATOM 714 C CA . ASP A 1 92 ? -3.519 11.765 -1.018 1.00 94.75 92 ASP A CA 1
ATOM 715 C C . ASP A 1 92 ? -2.080 11.263 -0.858 1.00 94.75 92 ASP A C 1
ATOM 717 O O . ASP A 1 92 ? -1.707 10.667 0.150 1.00 94.75 92 ASP A O 1
ATOM 721 N N . CYS A 1 93 ? -1.248 11.540 -1.859 1.00 94.25 93 CYS A N 1
ATOM 722 C CA . CYS A 1 93 ? 0.170 11.181 -1.848 1.00 94.25 93 CYS A CA 1
ATOM 723 C C . CYS A 1 93 ? 1.084 12.249 -1.222 1.00 94.25 93 CYS A C 1
ATOM 725 O O . CYS A 1 93 ? 2.286 12.225 -1.490 1.00 94.25 93 CYS A O 1
ATOM 727 N N . THR A 1 94 ? 0.563 13.207 -0.445 1.00 94.38 94 THR A N 1
ATOM 728 C CA . THR A 1 94 ? 1.395 14.253 0.174 1.00 94.38 94 THR A CA 1
ATOM 729 C C . THR A 1 94 ? 2.417 13.624 1.132 1.00 94.38 94 THR A C 1
ATOM 731 O O . THR A 1 94 ? 2.012 13.036 2.140 1.00 94.38 94 THR A O 1
ATOM 734 N N . PRO A 1 95 ? 3.735 13.755 0.872 1.00 93.06 95 PRO A N 1
ATOM 735 C CA . PRO A 1 95 ? 4.749 13.057 1.652 1.00 93.06 95 PRO A CA 1
ATOM 736 C C . PRO A 1 95 ? 4.683 13.377 3.148 1.00 93.06 95 PRO A C 1
ATOM 738 O O . PRO A 1 95 ? 4.660 14.543 3.540 1.00 93.06 95 PRO A O 1
ATOM 741 N N . GLY A 1 96 ? 4.654 12.341 3.987 1.00 89.38 96 GLY A N 1
ATOM 742 C CA . GLY A 1 96 ? 4.636 12.462 5.448 1.00 89.38 96 GLY A CA 1
ATOM 743 C C . GLY A 1 96 ? 3.311 12.949 6.051 1.00 89.38 96 GLY A C 1
ATOM 744 O O . GLY A 1 96 ? 3.185 12.994 7.276 1.00 89.38 96 GLY A O 1
ATOM 745 N N . LYS A 1 97 ? 2.301 13.281 5.235 1.00 95.94 97 LYS A N 1
ATOM 746 C CA . LYS A 1 97 ? 0.969 13.631 5.734 1.00 95.94 97 LYS A CA 1
ATOM 747 C C . LYS A 1 97 ? 0.271 12.376 6.251 1.00 95.94 97 LYS A C 1
ATOM 749 O O . LYS A 1 97 ? 0.191 11.367 5.557 1.00 95.94 97 LYS A O 1
ATOM 754 N N . VAL A 1 98 ? -0.258 12.456 7.471 1.00 96.94 98 VAL A N 1
ATOM 755 C CA . VAL A 1 98 ? -1.118 11.412 8.036 1.00 96.94 98 VAL A CA 1
ATOM 756 C C . VAL A 1 98 ? -2.565 11.734 7.698 1.00 96.94 98 VAL A C 1
ATOM 758 O O . VAL A 1 98 ? -3.101 12.753 8.141 1.00 96.94 98 VAL A O 1
ATOM 761 N N . THR A 1 99 ? -3.206 10.840 6.958 1.00 96.81 99 THR A N 1
ATOM 762 C CA . THR A 1 99 ? -4.623 10.920 6.614 1.00 96.81 99 THR A CA 1
ATOM 763 C C . THR A 1 99 ? -5.393 9.919 7.459 1.00 96.81 99 THR A C 1
ATOM 765 O O . THR A 1 99 ? -5.126 8.721 7.409 1.00 96.81 99 THR A O 1
ATOM 768 N N . ARG A 1 100 ? -6.351 10.408 8.251 1.00 96.56 100 ARG A N 1
ATOM 769 C CA . ARG A 1 100 ? -7.306 9.568 8.986 1.00 96.56 100 ARG A CA 1
ATOM 770 C C . ARG A 1 100 ? -8.555 9.379 8.142 1.00 96.56 100 ARG A C 1
ATOM 772 O O . ARG A 1 100 ? -9.043 10.346 7.564 1.00 96.56 100 ARG A O 1
ATOM 779 N N . LEU A 1 101 ? -9.050 8.152 8.092 1.00 94.75 101 LEU A N 1
ATOM 780 C CA . LEU A 1 101 ? -10.207 7.763 7.299 1.00 94.75 101 LEU A CA 1
ATOM 781 C C . LEU A 1 101 ? -11.386 7.472 8.223 1.00 94.75 101 LEU A C 1
ATOM 783 O O . LEU A 1 101 ? -11.226 6.897 9.301 1.00 94.75 101 LEU A O 1
ATOM 787 N N . GLN A 1 102 ? -12.561 7.923 7.801 1.00 87.75 102 GLN A N 1
ATOM 788 C CA . GLN A 1 102 ? -13.835 7.632 8.440 1.00 87.75 102 GLN A CA 1
ATOM 789 C C . GLN A 1 102 ? -14.705 6.948 7.395 1.00 87.75 102 GLN A C 1
ATOM 791 O O . GLN A 1 102 ? -14.827 7.445 6.277 1.00 87.75 102 GLN A O 1
ATOM 796 N N . TYR A 1 103 ? -15.250 5.799 7.765 1.00 84.19 103 TYR A N 1
ATOM 797 C CA . TYR A 1 103 ? -16.191 5.035 6.962 1.00 84.19 103 TYR A CA 1
ATOM 798 C C . TYR A 1 103 ? -17.553 5.189 7.644 1.00 84.19 103 TYR A C 1
ATOM 800 O O . TYR A 1 103 ? -17.616 5.057 8.870 1.00 84.19 103 TYR A O 1
ATOM 808 N N . GLU A 1 104 ? -18.575 5.586 6.883 1.00 72.12 104 GLU A N 1
ATOM 809 C CA . GLU A 1 104 ? -19.958 5.730 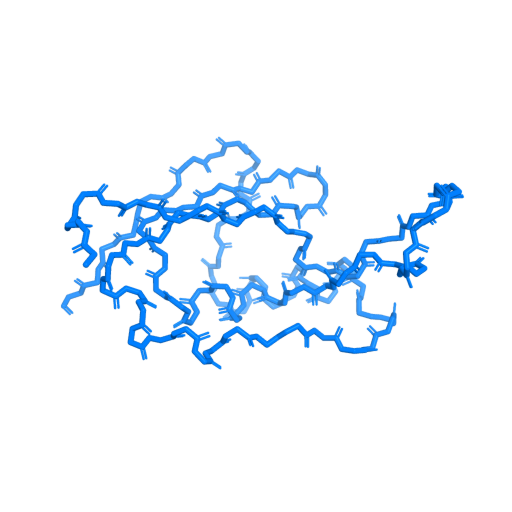7.371 1.00 72.12 104 GLU A CA 1
ATOM 810 C C . GLU A 1 104 ? -20.610 4.373 7.655 1.00 72.12 104 GLU A C 1
ATOM 812 O O . GLU A 1 104 ? -20.330 3.413 6.899 1.00 72.12 104 GLU A O 1
#

Sequence (104 aa):
MNDNARFFISTPLWFYPQDTIQEGDLEKHLIGVPVSSMMAMLPQMYSVNNPLIGGFIYGKVSLDDADMFSPVTNPAFSQEQGQAIARAINFDCTPGKVTRLQYE